Protein AF-A0A9E2NQF2-F1 (afdb_monomer)

Secondary structure (DSSP, 8-state):
--SEEEEEEEEETTEEEEEEEE--SSS--HHHHHHHTSTT---------------

Solvent-accessible surface area (backbone atoms only — not comparable to full-atom values): 3917 Å² total; per-residue (Å²): 130,78,70,56,47,79,77,46,76,50,80,56,99,91,46,77,50,78,42,68,52,74,72,71,97,59,94,72,67,65,61,48,62,53,51,42,67,39,87,92,45,88,73,64,84,86,90,79,79,86,66,75,74,79,126

pLDDT: mean 85.63, std 14.1, range [48.72, 98.0]

Sequence (55 aa):
MPYYNVKAKTVTAAGIELTAELRIKDASTAFVNQIQNIPDVSSAALVSYNGEYMG

Organism: NCBI:txid2838580

Radius of gyration: 13.1 Å; Cα contacts (8 Å, |Δi|>4): 41; chains: 1; bounding box: 24×27×40 Å

Mean predicted aligned error: 5.76 Å

Nearest PDB structures (foldseek):
  7xwx-assembly1_E  TM=3.611E-01  e=1.071E+00  Severe acute respiratory syndrome coronavirus 2
  4hlz-assembly1_K  TM=3.660E-01  e=5.484E+00  Mus musculus
  7y4l-assembly1_b7  TM=2.433E-01  e=6.726E+00  Porphyridium purpureum

Foldseek 3Di:
DDQKAWPDWDQDPVGIDTDMDGDDPDPDPCVQVVQCPPPPPPHGDDPDDPPDPPD

Structure (mmCIF, N/CA/C/O backbone):
data_AF-A0A9E2NQF2-F1
#
_entry.id   AF-A0A9E2NQF2-F1
#
loop_
_atom_site.group_PDB
_atom_site.id
_atom_site.type_symbol
_atom_site.label_atom_id
_atom_site.label_alt_id
_atom_site.label_comp_id
_atom_site.label_asym_id
_atom_site.label_entity_id
_atom_site.label_seq_id
_atom_site.pdbx_PDB_ins_code
_atom_site.Cartn_x
_atom_site.Cartn_y
_atom_site.Cartn_z
_atom_site.occupancy
_atom_site.B_iso_or_equiv
_atom_site.auth_seq_id
_atom_site.auth_comp_id
_atom_site.auth_asym_id
_atom_site.auth_atom_id
_atom_site.pdbx_PDB_model_num
ATOM 1 N N . MET A 1 1 ? -17.780 14.839 -2.547 1.00 56.81 1 MET A N 1
ATOM 2 C CA . MET A 1 1 ? -16.349 14.637 -2.228 1.00 56.81 1 MET A CA 1
ATOM 3 C C . MET A 1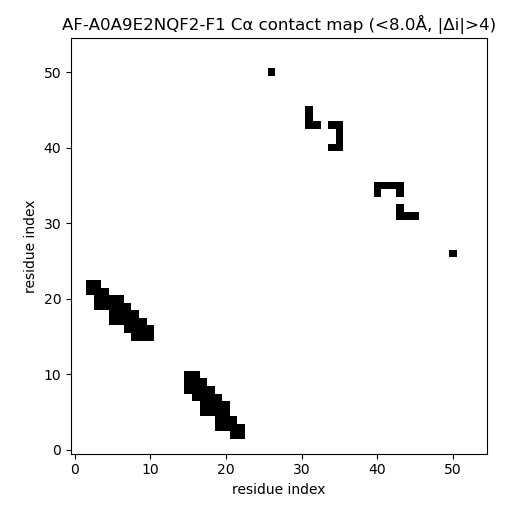 1 ? -16.014 13.195 -2.584 1.00 56.81 1 MET A C 1
ATOM 5 O O . MET A 1 1 ? -16.786 12.340 -2.160 1.00 56.81 1 MET A O 1
ATOM 9 N N . PRO A 1 2 ? -14.988 12.903 -3.400 1.00 58.00 2 PRO A N 1
ATOM 10 C CA . PRO A 1 2 ? -14.663 11.522 -3.758 1.00 58.00 2 PRO A CA 1
ATOM 11 C C . PRO A 1 2 ? -14.277 10.720 -2.502 1.00 58.00 2 PRO A C 1
ATOM 13 O O . PRO A 1 2 ? -13.621 11.246 -1.606 1.00 58.00 2 PRO A O 1
ATOM 16 N N . TYR A 1 3 ? -14.725 9.463 -2.421 1.00 69.69 3 TYR A N 1
ATOM 17 C CA . TYR A 1 3 ? -14.497 8.571 -1.270 1.00 69.69 3 TYR A CA 1
ATOM 18 C C . TYR A 1 3 ? -13.029 8.128 -1.122 1.00 69.69 3 TYR A C 1
ATOM 20 O O . TYR A 1 3 ? -12.635 7.623 -0.072 1.00 69.69 3 TYR A O 1
ATOM 28 N N . TYR A 1 4 ? -12.225 8.343 -2.164 1.00 80.00 4 TYR A N 1
ATOM 29 C CA . TYR A 1 4 ? -10.798 8.060 -2.209 1.00 8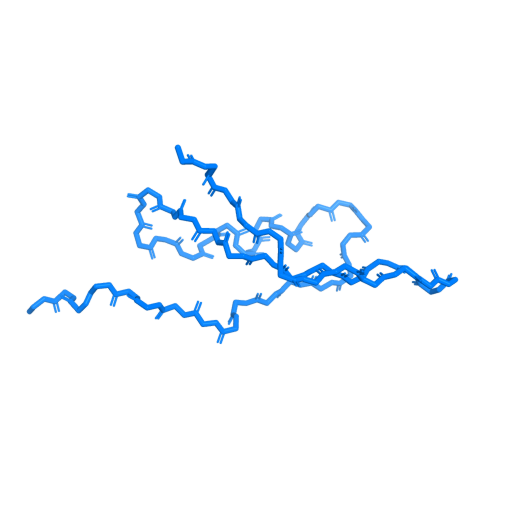0.00 4 TYR A CA 1
ATOM 30 C C . TYR A 1 4 ? -10.065 9.141 -3.010 1.00 80.00 4 TYR A C 1
ATOM 32 O O . TYR A 1 4 ? -10.633 9.743 -3.925 1.00 80.00 4 TYR A O 1
ATOM 40 N N . ASN A 1 5 ? -8.795 9.366 -2.681 1.00 90.56 5 ASN A N 1
ATOM 41 C CA . ASN A 1 5 ? -7.904 10.271 -3.401 1.00 90.56 5 ASN A CA 1
ATOM 42 C C . ASN A 1 5 ? -6.623 9.526 -3.793 1.00 90.56 5 ASN A C 1
ATOM 44 O O . ASN A 1 5 ? -5.924 9.007 -2.928 1.00 90.56 5 ASN A O 1
ATOM 48 N N . VAL A 1 6 ? -6.307 9.460 -5.086 1.00 92.94 6 VAL A N 1
ATOM 49 C CA . VAL A 1 6 ? -5.066 8.831 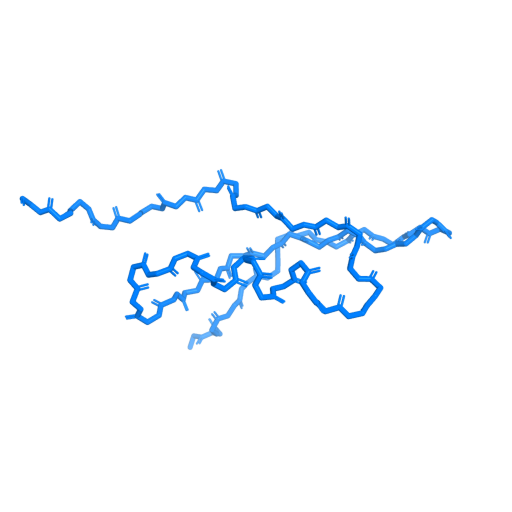-5.564 1.00 92.94 6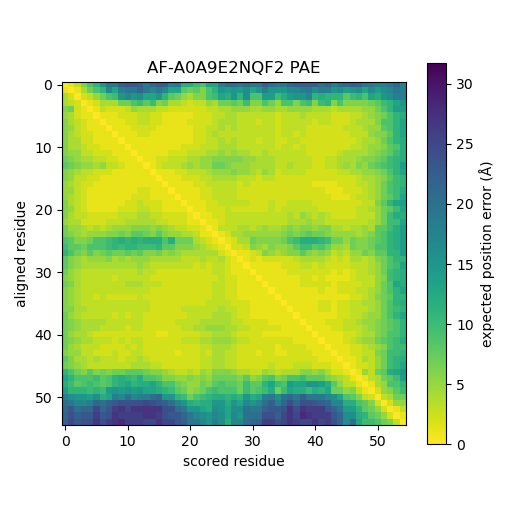 VAL A CA 1
ATOM 50 C C . VAL A 1 6 ? -3.932 9.842 -5.448 1.00 92.94 6 VAL A C 1
ATOM 52 O O . VAL A 1 6 ? -3.975 10.900 -6.069 1.00 92.94 6 VAL A O 1
ATOM 55 N N . LYS A 1 7 ? -2.905 9.506 -4.669 1.00 93.31 7 LYS A N 1
ATOM 56 C CA . LYS A 1 7 ? -1.731 10.362 -4.450 1.00 93.31 7 LYS A CA 1
ATOM 57 C C . LYS A 1 7 ? -0.632 10.088 -5.457 1.00 93.31 7 LYS A C 1
ATOM 59 O O . LYS A 1 7 ? 0.001 11.023 -5.936 1.00 93.31 7 LYS A O 1
ATOM 64 N N . ALA A 1 8 ? -0.417 8.816 -5.769 1.00 95.88 8 ALA A N 1
ATOM 65 C CA . ALA A 1 8 ? 0.572 8.381 -6.738 1.00 95.88 8 ALA A CA 1
ATOM 66 C C . ALA A 1 8 ? 0.140 7.060 -7.371 1.00 95.88 8 ALA A C 1
ATOM 68 O O . ALA A 1 8 ? -0.473 6.215 -6.715 1.00 95.88 8 ALA A O 1
ATOM 69 N N . LYS A 1 9 ? 0.490 6.884 -8.644 1.00 96.62 9 LYS A N 1
ATOM 70 C CA . LYS A 1 9 ? 0.403 5.608 -9.346 1.00 96.62 9 LYS A CA 1
ATOM 71 C C . LYS A 1 9 ? 1.628 5.468 -10.236 1.00 96.62 9 LYS A C 1
ATOM 73 O O . LYS A 1 9 ? 1.803 6.266 -11.156 1.00 96.62 9 LYS A O 1
ATOM 78 N N . THR A 1 10 ? 2.419 4.435 -9.992 1.00 98.00 10 THR A N 1
ATOM 79 C CA . THR A 1 10 ? 3.580 4.092 -10.813 1.00 98.00 10 THR A CA 1
ATOM 80 C C . THR A 1 10 ? 3.289 2.788 -11.538 1.00 98.00 10 THR A C 1
ATOM 82 O O . THR A 1 10 ? 2.813 1.830 -10.934 1.00 98.00 10 THR A O 1
ATOM 85 N N . VAL A 1 11 ? 3.550 2.753 -12.843 1.00 97.69 11 VAL A N 1
ATOM 86 C CA . VAL A 1 11 ? 3.400 1.549 -13.668 1.00 97.69 11 VAL A CA 1
ATOM 87 C C . VAL A 1 11 ? 4.757 1.203 -14.253 1.00 97.69 11 VAL A C 1
ATOM 89 O O . VAL A 1 11 ? 5.407 2.049 -14.866 1.00 97.69 11 VAL A O 1
ATOM 92 N N . THR A 1 12 ? 5.177 -0.041 -14.065 1.00 96.94 12 THR A N 1
ATOM 93 C CA . THR A 1 12 ? 6.427 -0.579 -14.603 1.00 96.94 12 THR A CA 1
ATOM 94 C C . THR A 1 12 ? 6.177 -1.953 -15.218 1.00 96.94 12 THR A C 1
ATOM 96 O O . THR A 1 12 ? 5.110 -2.538 -15.037 1.00 96.94 12 THR A O 1
ATOM 99 N N . ALA A 1 13 ? 7.179 -2.511 -15.897 1.00 97.19 13 ALA A N 1
ATOM 100 C CA . ALA A 1 13 ? 7.126 -3.902 -16.343 1.00 97.19 13 ALA A CA 1
ATOM 101 C C . ALA A 1 13 ? 7.011 -4.906 -15.175 1.00 97.19 13 ALA A C 1
ATOM 103 O O . ALA A 1 13 ? 6.549 -6.022 -15.384 1.00 97.19 13 ALA A O 1
ATOM 104 N N . ALA A 1 14 ? 7.410 -4.516 -13.958 1.00 94.25 14 ALA A N 1
ATOM 105 C CA . ALA A 1 14 ? 7.333 -5.356 -12.764 1.00 94.25 14 ALA A CA 1
ATOM 106 C C . ALA A 1 14 ? 5.966 -5.293 -12.056 1.00 94.25 14 ALA A C 1
ATOM 108 O O . ALA A 1 14 ? 5.707 -6.109 -11.176 1.00 94.25 14 ALA A O 1
ATOM 109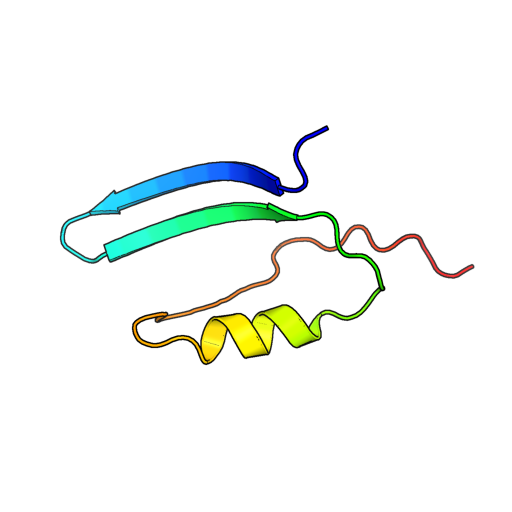 N N . GLY A 1 15 ? 5.096 -4.340 -12.416 1.00 95.94 15 GLY A N 1
ATOM 110 C CA . GLY A 1 15 ? 3.768 -4.201 -11.821 1.00 95.94 15 GLY A CA 1
ATOM 111 C C . GLY A 1 15 ? 3.341 -2.756 -11.571 1.00 95.94 15 GLY A C 1
ATOM 112 O O . GLY A 1 15 ? 3.891 -1.805 -12.139 1.00 95.94 15 GLY A O 1
ATOM 113 N N . ILE A 1 16 ? 2.325 -2.611 -10.720 1.00 97.12 16 ILE A N 1
ATOM 114 C CA . ILE A 1 16 ? 1.711 -1.333 -10.352 1.00 97.12 16 ILE A CA 1
ATOM 115 C C . ILE A 1 16 ? 1.940 -1.074 -8.868 1.00 97.12 16 ILE A C 1
ATOM 117 O O . ILE A 1 16 ? 1.626 -1.917 -8.034 1.00 97.12 16 ILE A O 1
ATOM 121 N N . GLU A 1 17 ? 2.399 0.131 -8.552 1.00 96.75 17 GLU A N 1
ATOM 122 C CA . GLU A 1 17 ? 2.402 0.663 -7.194 1.00 96.75 17 GLU A CA 1
ATOM 123 C C . GLU A 1 17 ? 1.359 1.780 -7.100 1.00 96.75 17 GLU A C 1
ATOM 125 O O . GLU A 1 17 ? 1.322 2.685 -7.943 1.00 96.75 17 GLU A O 1
ATOM 130 N N . LEU A 1 18 ? 0.475 1.696 -6.105 1.00 95.50 18 LEU A N 1
ATOM 131 C CA . LEU A 1 18 ? -0.629 2.630 -5.906 1.00 95.50 18 LEU A CA 1
ATOM 132 C C . LEU A 1 18 ? -0.624 3.154 -4.472 1.00 95.50 18 LEU A C 1
ATOM 134 O O . LEU A 1 18 ? -0.758 2.383 -3.526 1.00 95.50 18 LEU A O 1
ATOM 138 N N . THR A 1 19 ? -0.597 4.477 -4.338 1.00 94.81 19 THR A N 1
ATOM 139 C CA . THR A 1 19 ? -0.783 5.164 -3.057 1.00 94.81 19 THR A CA 1
ATOM 140 C C . THR A 1 19 ? -2.070 5.969 -3.113 1.00 94.81 19 THR A C 1
ATOM 142 O O . THR A 1 19 ? -2.228 6.848 -3.967 1.00 94.81 19 THR A O 1
ATOM 145 N N . ALA A 1 20 ? -2.988 5.698 -2.189 1.00 92.81 20 ALA A N 1
ATOM 146 C CA . ALA A 1 20 ? -4.259 6.399 -2.085 1.00 92.81 20 ALA A CA 1
ATOM 147 C C . ALA A 1 20 ? -4.588 6.752 -0.631 1.00 92.81 20 ALA A C 1
ATOM 149 O O . ALA A 1 20 ? -4.271 6.010 0.295 1.00 92.81 20 ALA A O 1
ATOM 150 N N . GLU A 1 21 ? -5.254 7.885 -0.446 1.00 90.88 21 GLU A N 1
ATOM 151 C CA . GLU A 1 21 ? -5.889 8.272 0.809 1.00 90.88 21 GLU A CA 1
ATOM 152 C C . GLU A 1 21 ? -7.340 7.779 0.784 1.00 90.88 21 GLU A C 1
ATOM 154 O O . GLU A 1 21 ? -8.084 8.043 -0.168 1.00 90.88 21 GLU A O 1
ATOM 159 N N . LEU A 1 22 ? -7.740 7.056 1.830 1.00 86.62 22 LEU A N 1
ATOM 160 C CA . LEU A 1 22 ? -9.069 6.465 1.965 1.00 86.62 22 LEU A CA 1
ATOM 161 C C . LEU A 1 22 ? -9.774 7.040 3.192 1.00 86.62 22 LEU A C 1
ATOM 163 O O . LEU A 1 22 ? -9.164 7.200 4.249 1.00 86.62 22 LEU A O 1
ATOM 167 N N . ARG A 1 23 ? -11.078 7.300 3.068 1.00 84.88 23 ARG A N 1
ATOM 168 C CA . ARG A 1 23 ? -11.945 7.546 4.224 1.00 84.88 23 ARG A CA 1
ATOM 169 C C . ARG A 1 23 ? -12.673 6.256 4.578 1.00 84.88 23 ARG A C 1
ATOM 171 O O . ARG A 1 23 ? -13.492 5.779 3.796 1.00 84.88 23 ARG A O 1
ATOM 178 N N . ILE A 1 24 ? -12.392 5.726 5.760 1.00 81.12 24 ILE A N 1
ATOM 179 C CA . ILE A 1 24 ? -13.043 4.525 6.289 1.00 81.12 24 ILE A CA 1
ATOM 180 C C . ILE A 1 24 ? -14.212 4.900 7.204 1.00 81.12 24 ILE A C 1
ATOM 182 O O . ILE A 1 24 ? -14.218 5.969 7.814 1.00 81.12 24 ILE A O 1
ATOM 186 N N . LYS A 1 25 ? -15.248 4.055 7.223 1.00 76.56 25 LYS A N 1
ATOM 187 C CA . LYS A 1 25 ? -16.487 4.299 7.980 1.00 76.56 25 LYS A CA 1
A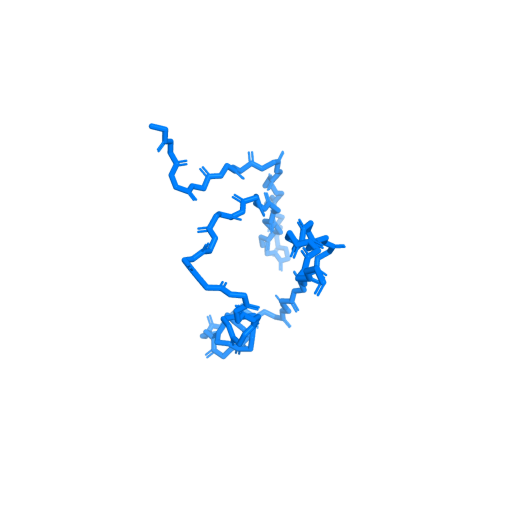TOM 188 C C . LYS A 1 25 ? -16.316 4.032 9.480 1.00 76.56 25 LYS A C 1
ATOM 190 O O . LYS A 1 25 ? -17.003 4.655 10.282 1.00 76.56 25 LYS A O 1
ATOM 195 N N . ASP A 1 26 ? -15.432 3.110 9.837 1.00 78.31 26 ASP A N 1
ATOM 196 C CA . ASP A 1 26 ? -15.081 2.740 11.206 1.00 78.31 26 ASP A CA 1
ATOM 197 C C . ASP A 1 26 ? -13.552 2.726 11.365 1.00 78.31 26 ASP A C 1
ATOM 199 O O . ASP A 1 26 ? -12.820 2.847 10.387 1.00 78.31 26 ASP A O 1
ATOM 203 N N . ALA A 1 27 ? -13.064 2.600 12.600 1.00 77.31 27 ALA A N 1
ATOM 204 C CA . ALA A 1 27 ? -11.633 2.578 12.912 1.00 77.31 27 ALA A CA 1
ATOM 205 C C . ALA A 1 27 ? -10.929 1.261 12.513 1.00 77.31 27 ALA A C 1
ATOM 207 O O . ALA A 1 27 ? -9.761 1.060 12.852 1.00 77.31 27 ALA A O 1
ATOM 208 N N . SER A 1 28 ? -11.623 0.331 11.846 1.00 83.25 28 SER A N 1
ATOM 209 C CA . SER A 1 28 ? -11.060 -0.973 11.517 1.00 83.25 28 SER A CA 1
ATOM 210 C C . SER A 1 28 ? -10.019 -0.858 10.414 1.00 83.25 28 SER A C 1
ATOM 212 O O . SER A 1 28 ? -10.279 -0.375 9.313 1.00 83.25 28 SER A O 1
ATOM 214 N N . THR A 1 29 ? -8.838 -1.406 10.673 1.00 86.75 29 THR A N 1
ATOM 215 C CA . THR A 1 29 ? -7.767 -1.556 9.681 1.00 86.75 29 THR A CA 1
ATOM 216 C C . THR A 1 29 ? -7.768 -2.943 9.031 1.00 86.75 29 THR A C 1
ATOM 218 O O . THR A 1 29 ? -6.900 -3.246 8.214 1.00 86.75 29 THR A O 1
ATOM 221 N N . ALA A 1 30 ? -8.769 -3.787 9.327 1.00 90.06 30 ALA A N 1
ATOM 222 C CA . ALA A 1 30 ? -8.865 -5.153 8.803 1.00 90.06 30 ALA A CA 1
ATOM 223 C C . ALA A 1 30 ? -8.948 -5.215 7.267 1.00 90.06 30 ALA A C 1
ATOM 225 O O . ALA A 1 30 ? -8.583 -6.228 6.669 1.00 90.06 30 ALA A O 1
ATOM 226 N N . PHE A 1 31 ? -9.376 -4.127 6.619 1.00 89.50 31 PHE A N 1
ATOM 227 C CA . PHE A 1 31 ? -9.407 -4.022 5.162 1.00 89.50 31 PHE A CA 1
ATOM 228 C C . PHE A 1 31 ? -8.011 -4.164 4.530 1.00 89.50 31 PHE A C 1
ATOM 230 O O . PHE A 1 31 ? -7.906 -4.654 3.412 1.00 89.50 31 PHE A O 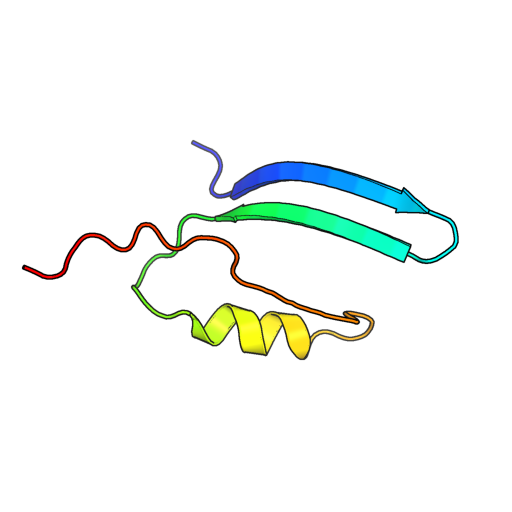1
ATOM 237 N N . VAL A 1 32 ? -6.931 -3.806 5.238 1.00 92.75 32 VAL A N 1
ATOM 238 C CA . VAL A 1 32 ? -5.555 -3.961 4.729 1.00 92.75 32 VAL A CA 1
ATOM 239 C C . VAL A 1 32 ? -5.231 -5.441 4.508 1.00 92.75 32 VAL A C 1
ATOM 241 O O . VAL A 1 32 ? -4.704 -5.811 3.461 1.00 92.75 32 VAL A O 1
ATOM 244 N N . ASN A 1 33 ? -5.649 -6.306 5.437 1.00 93.44 33 ASN A N 1
ATOM 245 C CA . ASN A 1 33 ? -5.505 -7.758 5.300 1.00 93.44 33 ASN A CA 1
ATOM 246 C C . ASN A 1 33 ? -6.377 -8.304 4.162 1.00 93.44 33 ASN A C 1
ATOM 248 O O . ASN A 1 33 ? -5.992 -9.241 3.471 1.00 93.44 33 ASN A O 1
ATOM 252 N N . GLN A 1 34 ? -7.558 -7.717 3.949 1.00 94.44 34 GLN A N 1
ATOM 253 C CA . GLN A 1 34 ? -8.420 -8.096 2.828 1.00 94.44 34 GLN A CA 1
ATOM 254 C C . GLN A 1 34 ? -7.779 -7.732 1.486 1.00 94.44 34 GLN A C 1
ATOM 256 O O . GLN A 1 34 ? -7.834 -8.548 0.573 1.00 94.44 34 GLN A O 1
ATOM 261 N N . ILE A 1 35 ? -7.126 -6.567 1.383 1.00 94.56 35 ILE A N 1
ATOM 262 C CA . ILE A 1 35 ? -6.383 -6.154 0.183 1.00 94.56 35 ILE A CA 1
ATOM 263 C C . ILE A 1 35 ? -5.244 -7.135 -0.107 1.00 94.56 35 ILE A C 1
ATOM 265 O O . ILE A 1 35 ? -5.091 -7.554 -1.248 1.00 94.56 35 ILE A O 1
ATOM 269 N N . GLN A 1 36 ? -4.494 -7.554 0.915 1.00 95.81 36 GLN A N 1
ATOM 270 C CA . GLN A 1 36 ? -3.430 -8.551 0.756 1.00 95.81 36 GLN A CA 1
ATOM 271 C C . GLN A 1 36 ? -3.943 -9.904 0.222 1.00 95.81 36 GLN A C 1
ATOM 273 O O . GLN A 1 36 ? -3.195 -10.627 -0.425 1.00 95.81 36 GLN A O 1
ATOM 278 N N . ASN A 1 37 ? -5.209 -10.253 0.472 1.00 96.75 37 ASN A N 1
ATOM 279 C CA . ASN A 1 37 ? -5.810 -11.504 -0.001 1.00 96.75 37 ASN A CA 1
ATOM 280 C C . ASN A 1 37 ? -6.399 -11.411 -1.421 1.00 96.75 37 ASN A C 1
ATOM 282 O O . ASN A 1 37 ? -6.934 -12.404 -1.921 1.00 96.75 37 ASN A O 1
ATOM 286 N N . ILE A 1 38 ? -6.347 -10.246 -2.0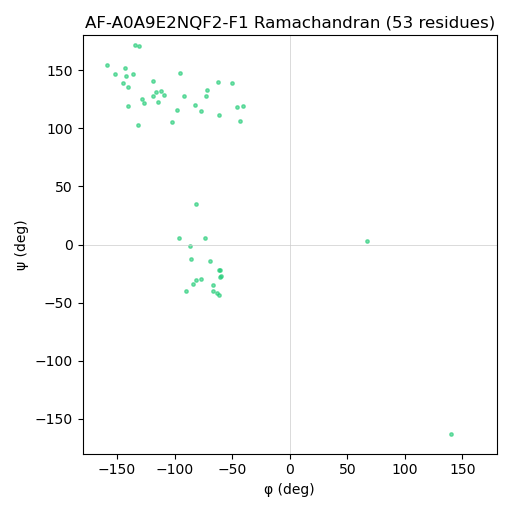72 1.00 97.00 38 ILE A N 1
ATOM 287 C CA . ILE A 1 38 ? -6.784 -10.105 -3.464 1.00 97.00 38 ILE A CA 1
ATOM 288 C C . ILE A 1 38 ? -5.748 -10.795 -4.370 1.00 97.00 38 ILE A C 1
ATOM 290 O O . ILE A 1 38 ? -4.552 -10.549 -4.203 1.00 97.00 38 ILE A O 1
ATOM 294 N N . PRO A 1 39 ? -6.171 -11.633 -5.340 1.00 97.19 39 PRO A N 1
ATOM 295 C CA . PRO A 1 39 ? -5.254 -12.227 -6.309 1.00 97.19 39 PRO A CA 1
ATOM 296 C C . PRO A 1 39 ? -4.353 -11.178 -6.970 1.00 97.19 39 PRO A C 1
ATOM 298 O O . PRO A 1 39 ? -4.806 -10.085 -7.304 1.00 97.19 39 PRO A O 1
ATOM 301 N N . ASP A 1 40 ? -3.079 -11.527 -7.142 1.00 95.38 40 ASP A N 1
ATOM 302 C CA . ASP A 1 40 ? -2.031 -10.697 -7.755 1.00 95.38 40 ASP A CA 1
ATOM 303 C C . ASP A 1 40 ? -1.615 -9.436 -6.969 1.00 95.38 40 ASP A C 1
ATOM 305 O O . ASP A 1 40 ? -0.720 -8.706 -7.406 1.00 95.38 40 ASP A O 1
ATOM 309 N N . VAL A 1 41 ? -2.169 -9.199 -5.774 1.00 96.50 41 VAL A N 1
ATOM 310 C CA . VAL A 1 41 ? -1.604 -8.222 -4.833 1.00 96.50 41 VAL A CA 1
ATOM 311 C C . VAL A 1 41 ? -0.382 -8.830 -4.156 1.00 96.50 41 VAL A C 1
ATOM 313 O O . VAL A 1 41 ? -0.474 -9.792 -3.397 1.00 96.50 41 VAL A O 1
ATOM 316 N N . SER A 1 42 ? 0.783 -8.244 -4.415 1.00 95.94 42 SER A N 1
ATOM 317 C CA . SER A 1 42 ? 2.045 -8.694 -3.823 1.00 95.94 42 SER A CA 1
ATOM 318 C C . SER A 1 42 ? 2.262 -8.171 -2.401 1.00 95.94 42 SER A C 1
ATOM 320 O O . SER A 1 42 ? 2.909 -8.840 -1.594 1.00 95.94 42 SER A O 1
ATOM 322 N N . SER A 1 43 ? 1.740 -6.986 -2.074 1.00 95.19 43 SER A N 1
ATOM 323 C CA . SER A 1 43 ? 1.831 -6.390 -0.740 1.00 95.19 43 SER A CA 1
ATOM 324 C C . SER A 1 43 ? 0.742 -5.340 -0.503 1.00 95.19 43 SER A C 1
ATOM 326 O O . SER A 1 43 ? 0.222 -4.725 -1.434 1.00 95.19 43 SER A O 1
ATOM 328 N N . ALA A 1 44 ? 0.401 -5.127 0.770 1.00 95.94 44 ALA A N 1
ATOM 329 C CA . ALA A 1 44 ? -0.492 -4.064 1.215 1.00 95.94 44 ALA A CA 1
ATOM 330 C C . ALA A 1 44 ? 0.038 -3.472 2.525 1.00 95.94 44 ALA A C 1
ATOM 332 O O . ALA A 1 44 ? 0.443 -4.210 3.423 1.00 95.94 44 ALA A O 1
ATOM 333 N N . ALA A 1 45 ? 0.038 -2.145 2.642 1.00 93.62 45 ALA A N 1
ATOM 334 C CA . ALA A 1 45 ? 0.513 -1.450 3.834 1.00 93.62 45 ALA A CA 1
ATOM 335 C C . ALA A 1 45 ? -0.354 -0.227 4.150 1.00 93.62 45 ALA A C 1
ATOM 337 O O . ALA A 1 45 ? -0.816 0.476 3.252 1.00 93.62 45 ALA A O 1
ATOM 338 N N . LEU A 1 46 ? -0.533 0.044 5.444 1.00 91.31 46 LEU A N 1
ATOM 339 C CA . LEU A 1 46 ? -1.148 1.266 5.954 1.00 91.31 46 LEU A CA 1
ATOM 340 C C . LEU A 1 46 ? -0.042 2.193 6.460 1.00 91.31 46 LEU A C 1
ATOM 342 O O . LEU A 1 46 ? 0.557 1.935 7.500 1.00 91.31 46 LEU A O 1
ATOM 346 N N . VAL A 1 47 ? 0.250 3.248 5.697 1.00 83.94 47 VAL A N 1
ATOM 347 C CA . VAL A 1 47 ? 1.400 4.135 5.954 1.00 83.94 47 VAL A CA 1
ATOM 348 C C . VAL A 1 47 ? 1.075 5.223 6.981 1.00 83.94 47 VAL A C 1
ATOM 350 O O . VAL A 1 47 ? 1.931 5.600 7.777 1.00 83.94 47 VAL A O 1
ATOM 353 N N . SER A 1 48 ? -0.162 5.720 6.998 1.00 74.25 48 SER A N 1
ATOM 354 C CA . SER A 1 48 ? -0.635 6.677 7.996 1.00 74.25 48 SER A CA 1
ATOM 355 C C . SER A 1 48 ? -2.099 6.422 8.344 1.00 74.25 48 SER A C 1
ATOM 357 O O . SER A 1 48 ? -2.929 6.133 7.483 1.00 74.25 48 SER A O 1
ATOM 359 N N . TYR A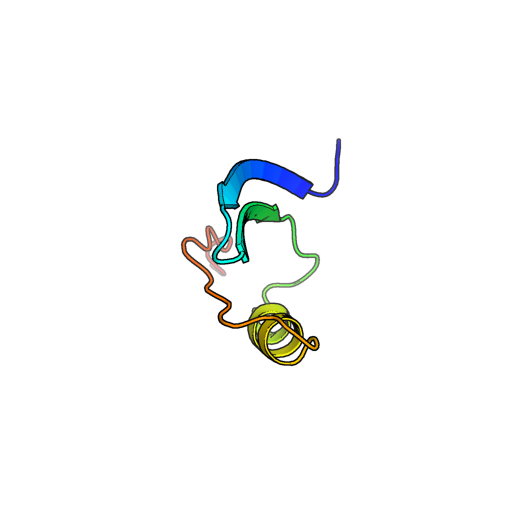 1 49 ? -2.408 6.526 9.634 1.00 73.44 49 TYR A N 1
ATOM 360 C CA . TYR A 1 49 ? -3.761 6.473 10.167 1.00 73.44 49 TYR A CA 1
ATOM 361 C C . TYR A 1 49 ? -3.921 7.645 11.127 1.00 73.44 49 TYR A C 1
ATOM 363 O O . TYR A 1 49 ? -3.423 7.613 12.248 1.00 73.44 49 TYR A O 1
ATOM 371 N N . ASN A 1 50 ? -4.606 8.694 10.673 1.00 67.69 50 ASN A N 1
ATOM 372 C CA . ASN A 1 50 ? -4.903 9.872 11.491 1.00 67.69 50 ASN A CA 1
ATOM 373 C C . ASN A 1 50 ? -6.118 9.628 12.387 1.00 67.69 50 ASN A C 1
ATOM 375 O O . ASN A 1 50 ? -6.920 10.544 12.545 1.00 67.69 50 ASN A O 1
ATOM 379 N N . GLY A 1 51 ? -6.294 8.391 12.877 1.00 61.34 51 GLY A N 1
ATOM 380 C CA . GLY A 1 51 ? -7.429 7.997 13.701 1.00 61.34 51 GLY A CA 1
ATOM 381 C C . GLY A 1 51 ? -7.740 9.110 14.673 1.00 61.34 51 GLY A C 1
ATOM 382 O O . GLY A 1 51 ? -6.853 9.514 15.425 1.00 61.34 51 GLY A O 1
ATOM 383 N N . GLU A 1 52 ? -8.951 9.665 14.575 1.00 56.12 52 GLU A N 1
ATOM 384 C CA . GLU A 1 52 ? -9.430 10.585 15.591 1.00 56.12 52 GLU A CA 1
ATOM 385 C C . GLU A 1 52 ? -9.109 9.924 16.921 1.00 56.12 52 GLU A C 1
ATOM 387 O O . GLU A 1 52 ? -9.503 8.779 17.159 1.00 56.12 52 GLU A O 1
ATOM 392 N N . TYR A 1 53 ? -8.272 10.613 17.700 1.00 49.22 53 TYR A N 1
ATOM 393 C CA . TYR A 1 53 ? -7.974 10.276 19.075 1.00 49.22 53 TYR A CA 1
ATOM 394 C C . TYR A 1 53 ? -9.312 9.917 19.716 1.00 49.22 53 TYR A C 1
ATOM 396 O O . TYR A 1 53 ? -10.157 10.788 19.922 1.00 49.22 53 TYR A O 1
ATOM 404 N N . MET A 1 54 ? -9.538 8.628 19.959 1.00 48.72 54 MET A N 1
ATOM 405 C CA . MET A 1 54 ? -10.577 8.228 20.887 1.00 48.72 54 MET A CA 1
ATOM 406 C C . MET A 1 54 ? -10.137 8.841 22.215 1.00 48.72 54 MET A C 1
ATOM 408 O O . MET A 1 54 ? -9.049 8.516 22.691 1.00 48.72 54 MET A O 1
ATOM 412 N N . GLY A 1 55 ? -10.900 9.837 22.673 1.00 53.25 55 GLY A N 1
ATOM 413 C CA . GLY A 1 55 ? -10.600 10.640 23.859 1.00 53.25 55 GLY A CA 1
ATOM 414 C C . GLY A 1 55 ? -10.403 9.828 25.128 1.00 53.25 55 GLY A C 1
ATOM 415 O O . GLY A 1 55 ? -10.854 8.662 25.178 1.00 53.25 55 GLY A O 1
#